Protein AF-T0YJK0-F1 (afdb_monomer_lite)

Structure (mmCIF, N/CA/C/O backbone):
data_AF-T0YJK0-F1
#
_entry.id   AF-T0YJK0-F1
#
loop_
_atom_site.group_PDB
_atom_site.id
_atom_site.type_symbol
_atom_site.label_atom_id
_atom_site.label_alt_id
_atom_site.label_comp_id
_atom_site.label_asym_id
_atom_site.label_entity_id
_atom_site.label_seq_id
_atom_site.pdbx_PDB_ins_code
_atom_site.Cartn_x
_atom_site.Cartn_y
_atom_site.Cartn_z
_atom_site.occupancy
_atom_site.B_iso_or_equiv
_atom_site.auth_seq_id
_atom_site.auth_comp_id
_atom_site.auth_asym_id
_atom_site.auth_atom_id
_atom_site.pdbx_PDB_model_num
ATOM 1 N N . ALA A 1 1 ? -2.195 -20.905 33.434 1.00 42.91 1 ALA A N 1
ATOM 2 C CA . ALA A 1 1 ? -1.459 -20.021 32.507 1.00 42.91 1 ALA A CA 1
ATOM 3 C C . ALA A 1 1 ? -1.999 -20.289 31.108 1.00 42.91 1 ALA A C 1
ATOM 5 O O . ALA A 1 1 ? -1.543 -21.211 30.450 1.00 42.91 1 ALA A O 1
ATOM 6 N N . GLU A 1 2 ? -3.048 -19.574 30.704 1.00 43.50 2 GLU A N 1
ATOM 7 C CA . GLU A 1 2 ? -3.847 -19.888 29.509 1.00 43.50 2 GLU A CA 1
ATOM 8 C C . GLU A 1 2 ? -4.073 -18.603 28.712 1.00 43.50 2 GLU A C 1
ATOM 10 O O . GLU A 1 2 ? -5.030 -17.886 28.969 1.00 43.50 2 GLU A O 1
ATOM 15 N N . ASN A 1 3 ? -3.105 -18.255 27.858 1.00 39.81 3 ASN A N 1
ATOM 16 C CA . ASN A 1 3 ? -3.236 -17.432 26.637 1.00 39.81 3 ASN A CA 1
ATOM 17 C C . ASN A 1 3 ? -1.848 -17.056 26.086 1.00 39.81 3 ASN A C 1
ATOM 19 O O . ASN A 1 3 ? -1.599 -15.903 25.755 1.00 39.81 3 ASN A O 1
ATOM 23 N N . GLY A 1 4 ? -0.921 -18.022 26.033 1.00 46.44 4 GLY A N 1
ATOM 24 C CA . GLY A 1 4 ? 0.228 -18.033 25.110 1.00 46.44 4 GLY A CA 1
ATOM 25 C C . GLY A 1 4 ? 1.099 -16.777 24.954 1.00 46.44 4 GLY A C 1
ATOM 26 O O . GLY A 1 4 ? 1.785 -16.674 23.948 1.00 46.44 4 GLY A O 1
ATOM 27 N N . GLY A 1 5 ? 1.080 -15.817 25.882 1.00 53.69 5 GLY A N 1
ATOM 28 C CA . GLY A 1 5 ? 1.817 -14.563 25.728 1.00 53.69 5 GLY A CA 1
ATOM 29 C C . GLY A 1 5 ? 1.244 -13.588 24.684 1.00 53.69 5 GLY A C 1
ATOM 30 O O . GLY A 1 5 ? 1.938 -12.642 24.326 1.00 53.69 5 GLY A O 1
ATOM 31 N N . GLN A 1 6 ? 0.012 -13.782 24.194 1.00 52.69 6 GLN A N 1
ATOM 32 C CA . GLN A 1 6 ? -0.567 -12.944 23.138 1.00 52.69 6 GLN A CA 1
ATOM 33 C C . GLN A 1 6 ? -1.776 -12.157 23.666 1.00 52.69 6 GLN A C 1
ATOM 35 O O . GLN A 1 6 ? -2.709 -12.759 24.208 1.00 52.69 6 GLN A O 1
ATOM 40 N N . PRO A 1 7 ? -1.786 -10.817 23.547 1.00 57.75 7 PRO A N 1
ATOM 41 C CA . PRO A 1 7 ? -2.837 -10.008 24.139 1.00 57.75 7 PRO A CA 1
ATOM 42 C C . PRO A 1 7 ? -4.179 -10.306 23.472 1.00 57.75 7 PRO A C 1
ATOM 44 O O . PRO A 1 7 ? -4.313 -10.279 22.246 1.00 57.75 7 PRO A O 1
ATOM 47 N N . LEU A 1 8 ? -5.200 -10.564 24.290 1.00 65.06 8 LEU A N 1
ATOM 48 C CA . LEU A 1 8 ? -6.568 -10.702 23.805 1.00 65.06 8 LEU A CA 1
ATOM 49 C C . LEU A 1 8 ? -6.984 -9.398 23.110 1.00 65.06 8 LEU A C 1
ATOM 51 O O . LEU A 1 8 ? -6.876 -8.308 23.671 1.00 65.06 8 LEU A O 1
ATOM 55 N N . GLY A 1 9 ? -7.492 -9.494 21.880 1.00 67.94 9 GLY A N 1
ATOM 56 C CA . GLY A 1 9 ? -8.120 -8.347 21.224 1.00 67.94 9 GLY A CA 1
ATOM 57 C C . GLY A 1 9 ? -9.338 -7.863 22.021 1.00 67.94 9 GLY A C 1
ATOM 58 O O . GLY A 1 9 ? -9.956 -8.645 22.740 1.00 67.94 9 GLY A O 1
ATOM 59 N N . ARG A 1 10 ? -9.736 -6.594 21.861 1.00 73.12 10 ARG A N 1
ATOM 60 C CA . ARG A 1 10 ? -10.858 -5.970 22.605 1.00 73.12 10 ARG A CA 1
ATOM 61 C C . ARG A 1 10 ? -12.112 -6.847 22.711 1.00 73.12 10 ARG A C 1
ATOM 63 O O . ARG A 1 10 ? -12.663 -7.010 23.794 1.00 73.12 10 ARG A O 1
ATOM 70 N N . SER A 1 11 ? -12.549 -7.439 21.598 1.00 71.94 11 SER A N 1
ATOM 71 C CA . SER A 1 11 ? -13.729 -8.315 21.563 1.00 71.94 11 SER A CA 1
ATOM 72 C C . SER A 1 11 ? -13.519 -9.629 22.317 1.00 71.94 11 SER A C 1
ATOM 74 O O . SER A 1 11 ? -14.448 -10.135 22.939 1.00 71.94 11 SER A O 1
ATOM 76 N N . ALA A 1 12 ? -12.303 -10.174 22.278 1.00 72.50 12 ALA A N 1
ATOM 77 C CA . ALA A 1 12 ? -11.945 -11.379 23.013 1.00 72.50 12 ALA A CA 1
ATOM 78 C C . ALA A 1 12 ? -11.815 -11.097 24.518 1.00 72.50 12 ALA A C 1
ATOM 80 O O . ALA A 1 12 ? -12.269 -11.911 25.314 1.00 72.50 12 ALA A O 1
ATOM 81 N N . PHE A 1 13 ? -11.301 -9.924 24.907 1.00 77.06 13 PHE A N 1
ATOM 82 C CA . PHE A 1 13 ? -11.293 -9.468 26.297 1.00 77.06 13 PHE A CA 1
ATOM 83 C C . PHE A 1 13 ? -12.713 -9.315 26.842 1.00 77.06 13 PHE A C 1
ATOM 85 O O . PHE A 1 13 ? -13.025 -9.919 27.858 1.00 77.06 13 PHE A O 1
ATOM 92 N N . LEU A 1 14 ? -13.604 -8.620 26.124 1.00 80.50 14 LEU A N 1
ATOM 93 C CA . LEU A 1 14 ? -15.016 -8.520 26.508 1.00 80.50 14 LEU A CA 1
ATOM 94 C C . LEU A 1 14 ? -15.665 -9.904 26.654 1.00 80.50 14 LEU A C 1
ATOM 96 O O . LEU A 1 14 ? -16.397 -10.144 27.608 1.00 80.50 14 LEU A O 1
ATOM 100 N N . LYS A 1 15 ? -15.400 -10.824 25.720 1.00 75.69 15 LYS A N 1
ATOM 101 C CA . LYS A 1 15 ? -15.955 -12.183 25.769 1.00 75.69 15 LYS A CA 1
ATOM 102 C C . LYS A 1 15 ? -15.408 -12.999 26.946 1.00 75.69 15 LYS A C 1
ATOM 104 O O . LYS A 1 15 ? -16.144 -13.804 27.502 1.00 75.69 15 LYS A O 1
ATOM 109 N N . ALA A 1 16 ? -14.138 -12.810 27.300 1.00 77.25 16 ALA A N 1
ATOM 110 C CA . ALA A 1 16 ? -13.469 -13.559 28.359 1.00 77.25 16 ALA A CA 1
ATOM 111 C C . ALA A 1 16 ? -13.749 -13.000 29.762 1.00 77.25 16 ALA A C 1
ATOM 113 O O . ALA A 1 16 ? -13.869 -13.773 30.706 1.00 77.25 16 ALA A O 1
ATOM 114 N N . THR A 1 17 ? -13.847 -11.676 29.911 1.00 79.44 17 THR A N 1
ATOM 115 C CA . THR A 1 17 ? -13.953 -11.009 31.221 1.00 79.44 17 THR A CA 1
ATOM 116 C C . THR A 1 17 ? -15.327 -10.403 31.485 1.00 79.44 17 THR A C 1
ATOM 118 O O . THR A 1 17 ? -15.645 -10.082 32.626 1.00 79.44 17 THR A O 1
ATOM 121 N N . GLY A 1 18 ? -16.149 -10.210 30.449 1.00 82.12 18 GLY A N 1
ATOM 122 C CA . GLY A 1 18 ? -17.424 -9.496 30.544 1.00 82.12 18 GLY A CA 1
ATOM 123 C C . GLY A 1 18 ? -17.286 -7.982 30.751 1.00 82.12 18 GLY A C 1
ATOM 124 O O . GLY A 1 18 ? -18.300 -7.285 30.769 1.00 82.12 18 GLY A O 1
ATOM 125 N N . ILE A 1 19 ? -16.060 -7.460 30.876 1.00 81.56 19 ILE A N 1
ATOM 126 C CA . ILE A 1 19 ? -15.794 -6.044 31.141 1.00 81.56 19 ILE A CA 1
ATOM 127 C C . ILE A 1 19 ? -15.968 -5.255 29.840 1.00 81.56 19 ILE A C 1
ATOM 129 O O . ILE A 1 19 ? -15.284 -5.506 28.841 1.00 81.56 19 ILE A O 1
ATOM 133 N N . LYS A 1 20 ? -16.884 -4.283 29.841 1.00 82.50 20 LYS A N 1
ATOM 134 C CA . LYS A 1 20 ? -17.176 -3.455 28.667 1.00 82.50 20 LYS A CA 1
ATOM 135 C C . LYS A 1 20 ? -16.161 -2.332 28.533 1.00 82.50 20 LYS A C 1
ATOM 137 O O . LYS A 1 20 ? -15.537 -1.913 29.501 1.00 82.50 20 LYS A O 1
ATOM 142 N N . GLU A 1 21 ? -16.042 -1.793 27.318 1.00 79.12 21 GLU A N 1
ATOM 143 C CA . GLU A 1 21 ? -15.157 -0.651 27.050 1.00 79.12 21 GLU A CA 1
ATOM 144 C C . GLU A 1 21 ? -15.442 0.519 28.002 1.00 79.12 21 GLU A C 1
ATOM 146 O O . GLU A 1 21 ? -14.517 1.115 28.533 1.00 79.12 21 GLU A O 1
ATOM 151 N N . VAL A 1 22 ? -16.714 0.790 28.297 1.00 83.75 22 VAL A N 1
ATOM 152 C CA . VAL A 1 22 ? -17.133 1.863 29.214 1.00 83.75 22 VAL A CA 1
ATOM 153 C C . VAL A 1 22 ? -16.682 1.666 30.664 1.00 83.75 22 VAL A C 1
ATOM 155 O O . VAL A 1 22 ? -16.608 2.641 31.408 1.00 83.75 22 VAL A O 1
ATOM 158 N N . ASP A 1 23 ? -16.387 0.432 31.075 1.00 82.81 23 ASP A N 1
ATOM 159 C CA . ASP A 1 23 ? -16.023 0.126 32.459 1.00 82.81 23 ASP A CA 1
ATOM 160 C C . ASP A 1 23 ? -14.558 0.473 32.746 1.00 82.81 23 ASP A C 1
ATOM 162 O O . ASP A 1 23 ? -14.222 0.827 33.877 1.00 82.81 23 ASP A O 1
ATOM 166 N N . TRP A 1 24 ? -13.696 0.419 31.723 1.00 83.06 24 TRP A N 1
ATOM 167 C CA . TRP A 1 24 ? -12.271 0.722 31.861 1.00 83.06 24 TRP A CA 1
ATOM 168 C C . TRP A 1 24 ? -11.813 1.988 31.137 1.00 83.06 24 TRP A C 1
ATOM 170 O O . TRP A 1 24 ? -10.872 2.644 31.598 1.00 83.06 24 TRP A O 1
ATOM 180 N N . ARG A 1 25 ? -12.462 2.363 30.029 1.00 80.31 25 ARG A N 1
ATOM 181 C CA . ARG A 1 25 ? -12.051 3.498 29.197 1.00 80.31 25 ARG A CA 1
ATOM 182 C C . ARG A 1 25 ? -12.258 4.814 29.940 1.00 80.31 25 ARG A C 1
ATOM 184 O O . ARG A 1 25 ? -13.373 5.157 30.316 1.00 80.31 25 ARG A O 1
ATOM 191 N N . GLY A 1 26 ? -11.173 5.560 30.137 1.00 77.94 26 GLY A N 1
ATOM 192 C CA . GLY A 1 26 ? -11.167 6.826 30.877 1.00 77.94 26 GLY A CA 1
ATOM 193 C C . GLY A 1 26 ? -11.184 6.682 32.404 1.00 77.94 26 GLY A C 1
ATOM 194 O O . GLY A 1 26 ? -11.158 7.698 33.092 1.00 77.94 26 GLY A O 1
ATOM 195 N N . ARG A 1 27 ? -11.206 5.450 32.936 1.00 82.50 27 ARG A N 1
ATOM 196 C CA . ARG A 1 27 ? -11.033 5.164 34.372 1.00 82.50 27 ARG A CA 1
ATOM 197 C C . ARG A 1 27 ? -9.671 4.555 34.670 1.00 82.50 27 ARG A C 1
ATOM 199 O O . ARG A 1 27 ? -8.972 5.048 35.545 1.00 82.50 27 ARG A O 1
ATOM 206 N N . TYR A 1 28 ? -9.315 3.510 33.927 1.00 80.31 28 TYR A N 1
ATOM 207 C CA . TYR A 1 28 ? -8.03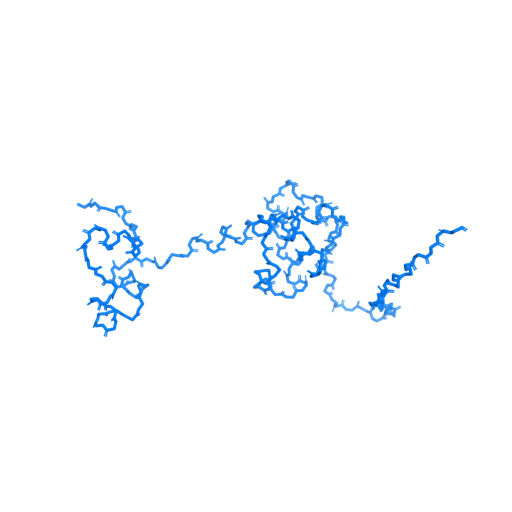5 2.814 34.060 1.00 80.31 28 TYR A CA 1
ATOM 208 C C . TYR A 1 28 ? -7.134 3.095 32.852 1.00 80.31 28 TYR A C 1
ATOM 210 O O . TYR A 1 28 ? -5.983 3.468 33.029 1.00 80.31 28 TYR A O 1
ATOM 218 N N . TRP A 1 29 ? -7.678 3.030 31.629 1.00 84.06 29 TRP A N 1
ATOM 219 C CA . TRP A 1 29 ? -6.907 3.235 30.394 1.00 84.06 29 TRP A CA 1
ATOM 220 C C . TRP A 1 29 ? -7.600 4.194 29.430 1.00 84.06 29 TRP A C 1
ATOM 222 O O . TRP A 1 29 ? -8.824 4.164 29.285 1.00 84.06 29 TRP A O 1
ATOM 232 N N . ALA A 1 30 ? -6.836 5.032 28.726 1.00 81.06 30 ALA A N 1
ATOM 233 C CA . ALA A 1 30 ? -7.387 5.920 27.701 1.00 81.06 30 ALA A CA 1
ATOM 234 C C . ALA A 1 30 ? -7.647 5.166 26.387 1.00 81.06 30 ALA A C 1
ATOM 236 O O . ALA A 1 30 ? -8.644 5.417 25.698 1.00 81.06 30 ALA A O 1
ATOM 237 N N . ARG A 1 31 ? -6.759 4.226 26.044 1.00 80.00 31 ARG A N 1
ATOM 238 C CA . ARG A 1 31 ? -6.834 3.369 24.858 1.00 80.00 31 ARG A CA 1
ATOM 239 C C . ARG A 1 31 ? -6.541 1.921 25.236 1.00 80.00 31 ARG A C 1
ATOM 241 O O . ARG A 1 31 ? -5.805 1.640 26.169 1.00 80.00 31 ARG A O 1
ATOM 248 N N . TRP A 1 32 ? -7.070 0.986 24.450 1.00 77.44 32 TRP A N 1
ATOM 249 C CA . TRP A 1 32 ? -6.816 -0.444 24.662 1.00 77.44 32 TRP A CA 1
ATOM 250 C C . TRP A 1 32 ? -5.330 -0.812 24.573 1.00 77.44 32 TRP A C 1
ATOM 252 O O . TRP A 1 32 ? -4.874 -1.674 25.310 1.00 77.44 32 TRP A O 1
ATOM 262 N N . ASN A 1 33 ? -4.561 -0.132 23.715 1.00 71.88 33 ASN A N 1
ATOM 263 C CA . ASN A 1 33 ? -3.114 -0.344 23.649 1.00 71.88 33 ASN A CA 1
ATOM 264 C C . ASN A 1 33 ? -2.409 -0.005 24.967 1.00 71.88 33 ASN A C 1
ATOM 266 O O . ASN A 1 33 ? -1.390 -0.624 25.246 1.00 71.88 33 ASN A O 1
ATOM 270 N N . ASP A 1 34 ? -2.947 0.910 25.778 1.00 76.06 34 ASP A N 1
ATOM 271 C CA . ASP A 1 34 ? -2.375 1.230 27.089 1.00 76.06 34 ASP A CA 1
ATOM 272 C C . ASP A 1 34 ? -2.587 0.048 28.043 1.00 76.06 34 ASP A C 1
ATOM 274 O O . ASP A 1 34 ? -1.644 -0.387 28.688 1.00 76.06 34 ASP A O 1
ATOM 278 N N . ALA A 1 35 ? -3.784 -0.552 28.031 1.00 75.81 35 ALA A N 1
ATOM 279 C CA . ALA A 1 35 ? -4.093 -1.765 28.793 1.00 75.81 35 ALA A CA 1
ATOM 280 C C . ALA A 1 35 ? -3.203 -2.951 28.386 1.00 75.81 35 ALA A C 1
ATOM 282 O O . ALA A 1 35 ? -2.739 -3.716 29.226 1.00 75.81 35 ALA A O 1
ATOM 283 N N . VAL A 1 36 ? -2.951 -3.096 27.082 1.00 74.38 36 VAL A N 1
ATOM 284 C CA . VAL A 1 36 ? -2.076 -4.133 26.515 1.00 74.38 36 VAL A CA 1
ATOM 285 C C . VAL A 1 36 ? -0.614 -3.892 26.907 1.00 74.38 36 VAL A C 1
ATOM 287 O O . VAL A 1 36 ? 0.055 -4.826 27.342 1.00 74.38 36 VAL A O 1
ATOM 290 N N . SER A 1 37 ? -0.150 -2.643 26.822 1.00 70.25 37 SER A N 1
ATOM 291 C CA . SER A 1 37 ? 1.218 -2.246 27.178 1.00 70.25 37 SER A CA 1
ATOM 292 C C . SER A 1 37 ? 1.479 -2.390 28.679 1.00 70.25 37 SER A C 1
ATOM 294 O O . SER A 1 37 ? 2.522 -2.903 29.074 1.00 70.25 37 SER A O 1
ATOM 296 N N . GLU A 1 38 ? 0.524 -1.992 29.525 1.00 73.19 38 GLU A N 1
ATOM 297 C CA . GLU A 1 38 ? 0.608 -2.127 30.985 1.00 73.19 38 GLU A CA 1
ATOM 298 C C . GLU A 1 38 ? 0.552 -3.593 31.431 1.00 73.19 38 GLU A C 1
ATOM 300 O O . GLU A 1 38 ? 1.241 -3.985 32.369 1.00 73.19 38 GLU A O 1
ATOM 305 N N . ALA A 1 39 ? -0.179 -4.441 30.702 1.00 71.75 39 ALA A N 1
ATOM 306 C CA . ALA A 1 39 ? -0.152 -5.890 30.889 1.00 71.75 39 ALA A CA 1
ATOM 307 C C . ALA A 1 39 ? 1.153 -6.556 30.391 1.00 71.75 39 ALA A C 1
ATOM 309 O O . ALA A 1 39 ? 1.267 -7.781 30.431 1.00 71.75 39 ALA A O 1
ATOM 310 N N . GLY A 1 40 ? 2.139 -5.770 29.938 1.00 63.84 40 GLY A N 1
ATOM 311 C CA . GLY A 1 40 ? 3.456 -6.244 29.510 1.00 63.84 40 GLY A CA 1
ATOM 312 C C . GLY A 1 40 ? 3.483 -6.832 28.099 1.00 63.84 40 GLY A C 1
ATOM 313 O O . GLY A 1 40 ? 4.461 -7.480 27.729 1.00 63.84 40 GLY A O 1
ATOM 314 N N . PHE A 1 41 ? 2.430 -6.626 27.306 1.00 63.88 41 PHE A N 1
ATOM 315 C CA . PHE A 1 41 ? 2.371 -7.086 25.923 1.00 63.88 41 PHE A CA 1
ATOM 316 C C . PHE A 1 41 ? 2.787 -5.970 24.966 1.00 63.88 41 PHE A C 1
ATOM 318 O O . PHE A 1 41 ? 2.337 -4.829 25.078 1.00 63.88 41 PHE A O 1
ATOM 325 N N . ALA A 1 42 ? 3.620 -6.308 23.981 1.00 56.56 42 ALA A N 1
ATOM 326 C CA . ALA A 1 42 ? 3.978 -5.373 22.925 1.00 56.56 42 ALA A CA 1
ATOM 327 C C . ALA A 1 42 ? 2.727 -4.995 22.100 1.00 56.56 42 ALA A C 1
ATOM 329 O O . ALA A 1 42 ? 1.916 -5.873 21.773 1.00 56.56 42 ALA A O 1
ATOM 330 N N . PRO A 1 43 ? 2.542 -3.708 21.751 1.00 56.34 43 PRO A N 1
ATOM 331 C CA . PRO A 1 43 ? 1.482 -3.295 20.842 1.00 56.34 43 PRO A CA 1
ATOM 332 C C . PRO A 1 43 ? 1.629 -4.035 19.504 1.00 56.34 43 PRO A C 1
ATOM 334 O O . PRO A 1 43 ? 2.730 -4.350 19.067 1.00 56.34 43 PRO A O 1
ATOM 337 N N . ASN A 1 44 ? 0.504 -4.360 18.868 1.00 56.16 44 ASN A N 1
ATOM 338 C CA . ASN A 1 44 ? 0.457 -5.244 17.702 1.00 56.16 44 ASN A CA 1
ATOM 339 C C . ASN A 1 44 ? 1.125 -4.609 16.458 1.00 56.16 44 ASN A C 1
ATOM 341 O O . ASN A 1 44 ? 0.445 -4.008 15.628 1.00 56.16 44 ASN A O 1
ATOM 345 N N . GLU A 1 45 ? 2.449 -4.733 16.330 1.00 52.81 45 GLU A N 1
ATOM 346 C CA . GLU A 1 45 ? 3.247 -4.219 15.201 1.00 52.81 45 GLU A CA 1
ATOM 347 C C . GLU A 1 45 ? 3.196 -5.128 13.959 1.00 52.81 45 GLU A C 1
ATOM 349 O O . GLU A 1 45 ? 3.513 -4.701 12.850 1.00 52.81 45 GLU A O 1
ATOM 354 N N . LEU A 1 46 ? 2.725 -6.368 14.111 1.00 50.00 46 LEU A N 1
ATOM 355 C CA . LEU A 1 46 ? 2.850 -7.407 13.085 1.00 50.00 46 LEU A CA 1
ATOM 356 C C . LEU A 1 46 ? 1.966 -7.185 11.846 1.00 50.00 46 LEU A C 1
ATOM 358 O O . LEU A 1 46 ? 2.285 -7.674 10.767 1.00 50.00 46 LEU A O 1
ATOM 362 N N . ASN A 1 47 ? 0.883 -6.413 11.947 1.00 53.25 47 ASN A N 1
ATOM 363 C CA . ASN A 1 47 ? -0.048 -6.271 10.822 1.00 53.25 47 ASN A CA 1
ATOM 364 C C . ASN A 1 47 ? 0.407 -5.251 9.770 1.00 53.25 47 ASN A C 1
ATOM 366 O O . ASN A 1 47 ? 0.052 -5.388 8.603 1.00 53.25 47 ASN A O 1
ATOM 370 N N . ALA A 1 48 ? 1.195 -4.240 10.145 1.00 58.22 48 ALA A N 1
ATOM 371 C CA . ALA A 1 48 ? 1.525 -3.143 9.234 1.00 58.22 48 ALA A CA 1
ATOM 372 C C . ALA A 1 48 ? 2.498 -3.563 8.117 1.00 58.22 48 ALA A C 1
ATOM 374 O O . ALA A 1 48 ? 2.368 -3.097 6.980 1.00 58.22 48 ALA A O 1
ATOM 375 N N . ALA A 1 49 ? 3.447 -4.453 8.427 1.00 56.84 49 ALA A N 1
ATOM 376 C CA . ALA A 1 49 ? 4.403 -4.988 7.457 1.00 56.84 49 ALA A CA 1
ATOM 377 C C . ALA A 1 49 ? 3.704 -5.905 6.443 1.00 56.84 49 ALA A C 1
ATOM 379 O O . ALA A 1 49 ? 3.735 -5.628 5.247 1.00 56.84 49 ALA A O 1
ATOM 380 N N . HIS A 1 50 ? 2.949 -6.900 6.924 1.00 58.34 50 HIS A N 1
ATOM 381 C CA . HIS A 1 50 ? 2.179 -7.802 6.061 1.00 58.34 50 HIS A CA 1
ATOM 382 C C . HIS A 1 50 ? 1.144 -7.066 5.202 1.00 58.34 50 HIS A C 1
ATOM 384 O O . HIS A 1 50 ? 0.936 -7.410 4.038 1.00 58.34 50 HIS A O 1
ATOM 390 N N . GLU A 1 51 ? 0.514 -6.020 5.742 1.00 76.38 51 GLU A N 1
ATOM 391 C CA . GLU A 1 51 ? -0.374 -5.170 4.957 1.00 76.38 51 GLU A CA 1
ATOM 392 C C . GLU A 1 51 ? 0.402 -4.414 3.869 1.00 76.38 51 GLU A C 1
ATOM 394 O O . GLU A 1 51 ? -0.088 -4.271 2.756 1.00 76.38 51 GLU A O 1
ATOM 399 N N . SER A 1 52 ? 1.622 -3.950 4.149 1.00 82.31 52 SER A N 1
ATOM 400 C CA . SER A 1 52 ? 2.438 -3.220 3.173 1.00 82.31 52 SER A CA 1
ATOM 401 C C . SER A 1 52 ? 2.893 -4.097 2.009 1.00 82.31 52 SER A C 1
ATOM 403 O O . SER A 1 52 ? 2.726 -3.686 0.861 1.00 82.31 52 SER A O 1
ATOM 405 N N . ASP A 1 53 ? 3.352 -5.314 2.287 1.00 85.31 53 ASP A N 1
ATOM 406 C CA . ASP A 1 53 ? 3.739 -6.291 1.262 1.00 85.31 53 ASP A CA 1
ATOM 407 C C . ASP A 1 53 ? 2.544 -6.683 0.393 1.00 85.31 53 ASP A C 1
ATOM 409 O O . ASP A 1 53 ? 2.629 -6.724 -0.836 1.00 85.31 53 ASP A O 1
ATOM 413 N N . HIS A 1 54 ? 1.378 -6.882 1.016 1.00 88.38 54 HIS A N 1
ATOM 414 C CA . HIS A 1 54 ? 0.148 -7.150 0.283 1.00 88.38 54 HIS A CA 1
ATOM 415 C C . HIS A 1 54 ? -0.214 -5.996 -0.662 1.00 88.38 54 HIS A C 1
ATOM 417 O O . HIS A 1 54 ? -0.518 -6.226 -1.834 1.00 88.38 54 HIS A O 1
ATOM 423 N N . LEU A 1 55 ? -0.138 -4.745 -0.200 1.00 90.75 55 LEU A N 1
ATOM 424 C CA . LEU A 1 55 ? -0.400 -3.588 -1.056 1.00 90.75 55 LEU A CA 1
ATOM 425 C C . LEU A 1 55 ? 0.598 -3.489 -2.215 1.00 90.75 55 LEU A C 1
ATOM 427 O O . LEU A 1 55 ? 0.180 -3.201 -3.340 1.00 90.75 55 LEU A O 1
ATOM 43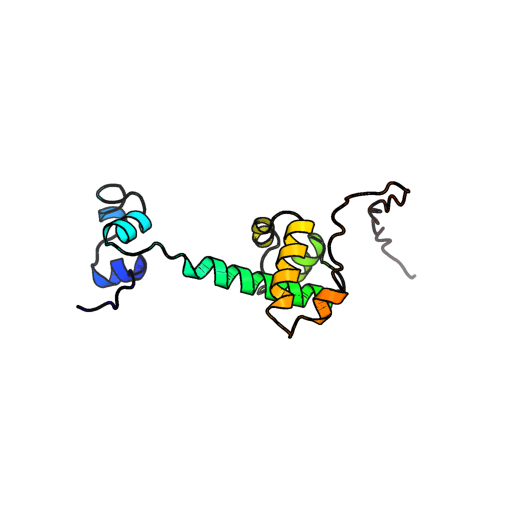1 N N . LEU A 1 56 ? 1.888 -3.727 -1.955 1.00 91.25 56 LEU A N 1
ATOM 432 C CA . LEU A 1 56 ? 2.941 -3.706 -2.973 1.00 91.25 56 LEU A CA 1
ATOM 433 C C . LEU A 1 56 ? 2.751 -4.821 -4.005 1.00 91.25 56 LEU A C 1
ATOM 435 O O . LEU A 1 56 ? 2.908 -4.551 -5.192 1.00 91.25 56 LEU A O 1
ATOM 439 N N . SER A 1 57 ? 2.305 -6.011 -3.593 1.00 91.56 57 SER A N 1
ATOM 440 C CA . SER A 1 57 ? 1.959 -7.097 -4.521 1.00 91.56 57 SER A CA 1
ATOM 441 C C . SER A 1 57 ? 0.829 -6.702 -5.478 1.00 91.56 57 SER A C 1
ATOM 443 O O . SER A 1 57 ? 0.972 -6.827 -6.690 1.00 91.56 57 SER A O 1
ATOM 445 N N . LYS A 1 58 ? -0.252 -6.097 -4.964 1.00 91.88 58 LYS A N 1
ATOM 446 C CA . LYS A 1 58 ? -1.363 -5.605 -5.795 1.00 91.88 58 LYS A CA 1
ATOM 447 C C . LYS A 1 58 ? -0.937 -4.479 -6.729 1.00 91.88 58 LYS A C 1
ATOM 449 O O . LYS A 1 58 ? -1.441 -4.377 -7.846 1.00 91.88 58 LYS A O 1
ATOM 454 N N . LEU A 1 59 ? -0.012 -3.632 -6.283 1.00 90.69 59 LEU A N 1
ATOM 455 C CA . LEU A 1 59 ? 0.561 -2.591 -7.127 1.00 90.69 59 LEU A CA 1
ATOM 456 C C . LEU A 1 59 ? 1.434 -3.191 -8.237 1.00 90.69 59 LEU A C 1
ATOM 458 O O . LEU A 1 59 ? 1.345 -2.730 -9.370 1.00 90.69 59 LEU A O 1
ATOM 462 N N . ALA A 1 60 ? 2.231 -4.217 -7.931 1.00 91.12 60 ALA A N 1
ATOM 463 C CA . ALA A 1 60 ? 3.045 -4.940 -8.902 1.00 91.12 60 ALA A CA 1
ATOM 464 C C . ALA A 1 60 ? 2.175 -5.596 -9.984 1.00 91.12 60 ALA A C 1
ATOM 466 O O . ALA A 1 60 ? 2.439 -5.391 -11.166 1.00 91.12 60 ALA A O 1
ATOM 467 N N . ASP A 1 61 ? 1.094 -6.279 -9.594 1.00 90.56 61 ASP A N 1
ATOM 468 C CA . ASP A 1 61 ? 0.120 -6.860 -10.530 1.00 90.56 61 ASP A CA 1
ATOM 469 C C . ASP A 1 61 ? -0.431 -5.797 -11.494 1.00 90.56 61 ASP A C 1
ATOM 471 O O . ASP A 1 61 ? -0.446 -5.986 -12.708 1.00 90.56 61 ASP A O 1
ATOM 475 N N . LEU A 1 62 ? -0.819 -4.630 -10.967 1.00 90.06 62 LEU A N 1
ATOM 476 C CA . LEU A 1 62 ? -1.331 -3.534 -11.789 1.00 90.06 62 LEU A CA 1
ATOM 477 C C . LEU A 1 62 ? -0.270 -2.970 -12.749 1.00 90.06 62 LEU A C 1
ATOM 479 O O . LEU A 1 62 ? -0.600 -2.563 -13.861 1.00 90.06 62 LEU A O 1
ATOM 483 N N . VAL A 1 63 ? 0.999 -2.938 -12.339 1.00 89.81 63 VAL A N 1
ATOM 484 C CA . VAL A 1 63 ? 2.103 -2.525 -13.218 1.00 89.81 63 VAL A CA 1
ATOM 485 C C . VAL A 1 63 ? 2.306 -3.525 -14.352 1.00 89.81 63 VAL A C 1
ATOM 487 O O . VAL A 1 63 ? 2.549 -3.101 -15.479 1.00 89.81 63 VAL A O 1
ATOM 490 N N . ILE A 1 64 ? 2.187 -4.826 -14.077 1.00 88.56 64 ILE A N 1
ATOM 491 C CA . ILE A 1 64 ? 2.267 -5.875 -15.103 1.00 88.56 64 ILE A CA 1
ATOM 492 C C . ILE A 1 64 ? 1.111 -5.724 -16.093 1.00 88.56 64 ILE A C 1
ATOM 494 O O . ILE A 1 64 ? 1.356 -5.700 -17.298 1.00 88.56 64 ILE A O 1
ATOM 498 N N . ASP A 1 65 ? -0.115 -5.546 -15.592 1.00 87.25 65 ASP A N 1
ATOM 499 C CA . ASP A 1 65 ? -1.316 -5.355 -16.414 1.00 87.25 65 ASP A CA 1
ATOM 500 C C . ASP A 1 65 ? -1.185 -4.151 -17.367 1.00 87.25 65 ASP A C 1
ATOM 502 O O . ASP A 1 65 ? -1.648 -4.198 -18.506 1.00 87.25 65 ASP A O 1
ATOM 506 N N . LEU A 1 66 ? -0.570 -3.056 -16.902 1.00 87.19 66 LEU A N 1
ATOM 507 C CA . LEU A 1 66 ? -0.452 -1.806 -17.661 1.00 87.19 66 LEU A CA 1
ATOM 508 C C . LEU A 1 66 ? 0.858 -1.672 -18.451 1.00 87.19 66 LEU A C 1
ATOM 510 O O . LEU A 1 66 ? 0.968 -0.780 -19.292 1.00 87.19 66 LEU A O 1
ATOM 514 N N . GLY A 1 67 ? 1.875 -2.480 -18.149 1.00 86.00 67 GLY A N 1
ATOM 515 C CA . GLY A 1 67 ? 3.226 -2.330 -18.699 1.00 86.00 67 GLY A CA 1
ATOM 516 C C . GLY A 1 67 ? 3.953 -1.046 -18.266 1.00 86.00 67 GLY A C 1
ATOM 517 O O . GLY A 1 67 ? 4.962 -0.680 -18.864 1.00 86.00 67 GLY A O 1
ATOM 518 N N . ARG A 1 68 ? 3.443 -0.318 -17.264 1.00 84.69 68 ARG A N 1
ATOM 519 C CA . ARG A 1 68 ? 4.010 0.947 -16.762 1.00 84.69 68 ARG A CA 1
ATOM 520 C C . ARG A 1 68 ? 3.567 1.228 -15.329 1.00 84.69 68 ARG A C 1
ATOM 522 O O . ARG A 1 68 ? 2.599 0.647 -14.845 1.00 84.69 68 ARG A O 1
ATOM 529 N N . PHE A 1 69 ? 4.227 2.177 -14.663 1.00 86.44 69 PHE A N 1
ATOM 530 C CA . PHE A 1 69 ? 3.784 2.631 -13.343 1.00 86.44 69 PHE A CA 1
ATOM 531 C C . PHE A 1 69 ? 2.412 3.337 -13.422 1.00 86.44 69 PHE A C 1
ATOM 533 O O . PHE A 1 69 ? 2.295 4.311 -14.176 1.00 86.44 69 PHE A O 1
ATOM 540 N N . PRO A 1 70 ? 1.394 2.907 -12.648 1.00 87.62 70 PRO A N 1
ATOM 541 C CA . PRO A 1 70 ? 0.040 3.436 -12.750 1.00 87.62 70 PRO A CA 1
ATOM 542 C C . PRO A 1 70 ? -0.073 4.882 -12.261 1.00 87.62 70 PRO A C 1
ATOM 544 O O . PRO A 1 70 ? 0.579 5.319 -11.309 1.00 87.62 70 PRO A O 1
ATOM 547 N N . THR A 1 71 ? -0.982 5.619 -12.884 1.00 88.00 71 THR A N 1
ATOM 548 C CA . THR A 1 71 ? -1.472 6.917 -12.419 1.00 88.00 71 THR A CA 1
ATOM 549 C C . THR A 1 71 ? -2.506 6.754 -11.302 1.00 88.00 71 THR A C 1
ATOM 551 O O . THR A 1 71 ? -3.091 5.686 -11.100 1.00 88.00 71 THR A O 1
ATOM 554 N N . ALA A 1 72 ? -2.784 7.841 -10.573 1.00 85.88 72 ALA A N 1
ATOM 555 C CA . ALA A 1 72 ? -3.831 7.848 -9.550 1.00 85.88 72 ALA A CA 1
ATOM 556 C C . ALA A 1 72 ? -5.206 7.463 -10.120 1.00 85.88 72 ALA A C 1
ATOM 558 O O . ALA A 1 72 ? -5.937 6.688 -9.502 1.00 85.88 72 ALA A O 1
ATOM 559 N N . SER A 1 73 ? -5.525 7.948 -11.321 1.00 86.50 73 SER A N 1
ATOM 560 C CA . SER A 1 73 ? -6.774 7.647 -12.021 1.00 86.50 73 SER A CA 1
ATOM 561 C C . SER A 1 73 ? -6.887 6.172 -12.408 1.00 86.50 73 SER A C 1
ATOM 563 O O . SER A 1 73 ? -7.957 5.590 -12.255 1.00 86.50 73 SER A O 1
ATOM 565 N N . GLU A 1 74 ? -5.795 5.535 -12.837 1.00 88.69 74 GLU A N 1
ATOM 566 C CA . GLU A 1 74 ? -5.779 4.101 -13.167 1.00 88.69 74 GLU A CA 1
ATOM 567 C C . GLU A 1 74 ? -5.959 3.222 -11.924 1.00 88.69 74 GLU A C 1
ATOM 569 O O . GLU A 1 74 ? -6.722 2.261 -11.966 1.00 88.69 74 GLU A O 1
ATOM 574 N N . MET A 1 75 ? -5.351 3.582 -10.787 1.00 88.81 75 MET A N 1
ATOM 575 C CA . MET A 1 75 ? -5.597 2.886 -9.515 1.00 88.81 75 MET A CA 1
ATOM 576 C C . MET A 1 75 ? -7.066 2.998 -9.078 1.00 88.81 75 MET A C 1
ATOM 578 O O . MET A 1 75 ? -7.661 2.026 -8.609 1.00 88.81 75 MET A O 1
ATOM 582 N N . GLN A 1 76 ? -7.682 4.170 -9.263 1.00 87.25 76 GLN A N 1
ATOM 583 C CA . GLN A 1 76 ? -9.111 4.369 -9.000 1.00 87.25 76 GLN A CA 1
ATOM 584 C C . GLN A 1 76 ? -9.988 3.559 -9.964 1.00 87.25 76 GLN A C 1
ATOM 586 O O . GLN A 1 76 ? -10.989 2.977 -9.544 1.00 87.25 76 GLN A O 1
ATOM 591 N N . LEU A 1 77 ? -9.613 3.487 -11.243 1.00 88.06 77 LEU A N 1
ATOM 592 C CA . LEU A 1 77 ? -10.313 2.679 -12.238 1.00 88.06 77 LEU A CA 1
ATOM 593 C C . LEU A 1 77 ? -10.227 1.185 -11.898 1.00 88.06 77 LEU A C 1
ATOM 595 O O . LEU A 1 77 ? -11.255 0.509 -11.889 1.00 88.06 77 LEU A O 1
ATOM 599 N N . LYS A 1 78 ? -9.040 0.691 -11.516 1.00 88.50 78 LYS A N 1
ATOM 600 C CA . LYS A 1 78 ? -8.842 -0.691 -11.059 1.00 88.50 78 LYS A CA 1
ATOM 601 C C . LYS A 1 78 ? -9.696 -0.996 -9.829 1.00 88.50 78 LYS A C 1
ATOM 603 O O . LYS A 1 78 ? -10.375 -2.010 -9.829 1.00 88.50 78 LYS A O 1
ATOM 608 N N . ARG A 1 79 ? -9.766 -0.095 -8.839 1.00 89.50 79 ARG A N 1
ATOM 609 C CA . ARG A 1 79 ? -10.653 -0.237 -7.663 1.00 89.50 79 ARG A CA 1
ATOM 610 C C . ARG A 1 79 ? -12.135 -0.351 -8.029 1.00 89.50 79 ARG A C 1
ATOM 612 O O . ARG A 1 79 ? -12.886 -1.038 -7.344 1.00 89.50 79 ARG A O 1
ATOM 619 N N . ARG A 1 80 ? -12.582 0.375 -9.057 1.00 87.50 80 ARG A N 1
ATOM 620 C CA . ARG A 1 80 ? -13.978 0.317 -9.522 1.00 87.50 80 ARG A CA 1
ATOM 621 C C . ARG A 1 80 ? -14.282 -0.994 -10.239 1.00 87.50 80 ARG A C 1
ATOM 623 O O . ARG A 1 80 ? -15.384 -1.506 -10.086 1.00 87.50 80 ARG A O 1
ATOM 630 N N . ALA A 1 81 ? -13.322 -1.510 -11.002 1.00 88.19 81 ALA A N 1
ATOM 631 C CA . ALA A 1 81 ? -13.439 -2.801 -11.674 1.00 88.19 81 ALA A CA 1
ATOM 632 C C . ALA A 1 81 ? -13.311 -3.981 -10.695 1.00 88.19 81 ALA A C 1
ATOM 634 O O . ALA A 1 81 ? -13.998 -4.986 -10.843 1.00 88.19 81 ALA A O 1
ATOM 635 N N . ASP A 1 82 ? -12.456 -3.843 -9.682 1.00 87.50 82 ASP A N 1
ATOM 636 C CA . ASP A 1 82 ? -12.137 -4.870 -8.701 1.00 87.50 82 ASP A CA 1
ATOM 637 C C . ASP A 1 82 ? -12.244 -4.309 -7.275 1.00 87.50 82 ASP A C 1
ATOM 639 O O . ASP A 1 82 ? -11.367 -3.602 -6.768 1.00 87.50 82 ASP A O 1
ATOM 643 N N . ALA A 1 83 ? -13.329 -4.683 -6.595 1.00 83.19 83 ALA A N 1
ATOM 644 C CA . ALA A 1 83 ? -13.590 -4.308 -5.210 1.00 83.19 83 ALA A CA 1
ATOM 645 C C . ALA A 1 83 ? -12.652 -4.989 -4.194 1.00 83.19 83 ALA A C 1
ATOM 647 O O . ALA A 1 83 ? -12.759 -4.710 -2.996 1.00 83.19 83 ALA A O 1
ATOM 648 N N . THR A 1 84 ? -11.725 -5.845 -4.628 1.00 84.62 84 THR A N 1
ATOM 649 C CA . THR A 1 84 ? -10.629 -6.360 -3.796 1.00 84.62 84 THR A CA 1
ATOM 650 C C . THR A 1 84 ? -9.374 -5.491 -3.890 1.00 84.62 84 THR A C 1
ATOM 652 O O . THR A 1 84 ? -8.571 -5.479 -2.958 1.00 84.62 84 THR A O 1
ATOM 655 N N . PHE A 1 85 ? -9.226 -4.695 -4.956 1.00 87.00 85 PHE A N 1
ATOM 656 C CA . PHE A 1 85 ? -8.070 -3.819 -5.126 1.00 87.00 85 PHE A CA 1
ATOM 657 C C . PHE A 1 85 ? -8.103 -2.671 -4.100 1.00 87.00 85 PHE A C 1
ATOM 659 O O . PHE A 1 85 ? -9.145 -2.035 -3.953 1.00 87.00 85 PHE A O 1
ATOM 666 N N . PRO A 1 86 ? -7.020 -2.359 -3.374 1.00 87.06 86 PRO A N 1
ATOM 667 C CA . PRO A 1 86 ? -7.017 -1.299 -2.363 1.00 87.06 86 PRO A CA 1
ATOM 668 C C . PRO A 1 86 ? -7.275 0.101 -2.942 1.00 87.06 86 PRO A C 1
ATOM 670 O O . PRO A 1 86 ? -6.968 0.399 -4.093 1.00 87.06 86 PRO A O 1
ATOM 673 N N . SER A 1 87 ? -7.830 1.009 -2.135 1.00 85.06 87 SER A N 1
ATOM 674 C CA . SER A 1 87 ? -8.017 2.405 -2.560 1.00 85.06 87 SER A CA 1
ATOM 675 C C . SER A 1 87 ? -6.671 3.105 -2.762 1.00 85.06 87 SER A C 1
ATOM 677 O O . SER A 1 87 ? -5.757 2.930 -1.957 1.00 85.06 87 SER A O 1
ATOM 679 N N . GLN A 1 88 ? -6.578 3.984 -3.767 1.00 86.50 88 GLN A N 1
ATOM 680 C CA . GLN A 1 88 ? -5.389 4.811 -4.010 1.00 86.50 88 GLN A CA 1
ATOM 681 C C . GLN A 1 88 ? -4.941 5.587 -2.755 1.00 86.50 88 GLN A C 1
ATOM 683 O O . GLN A 1 88 ? -3.742 5.720 -2.536 1.00 86.50 88 GLN A O 1
ATOM 688 N N . LYS A 1 89 ? -5.873 5.998 -1.880 1.00 85.25 89 LYS A N 1
ATOM 689 C CA . LYS A 1 89 ? -5.548 6.682 -0.613 1.00 85.25 89 LYS A CA 1
ATOM 690 C C . LYS A 1 89 ? -4.678 5.846 0.326 1.00 85.25 89 LYS A C 1
ATOM 692 O O . LYS A 1 89 ? -3.884 6.395 1.078 1.00 85.25 89 LYS A O 1
ATOM 697 N N . VAL A 1 90 ? -4.817 4.519 0.296 1.00 86.81 90 VAL A N 1
ATOM 698 C CA . VAL A 1 90 ? -3.999 3.628 1.132 1.00 86.81 90 VAL A CA 1
ATOM 699 C C . VAL A 1 90 ? -2.543 3.668 0.668 1.00 86.81 90 VAL A C 1
ATOM 701 O O . VAL A 1 90 ? -1.634 3.635 1.492 1.00 86.81 90 VAL A O 1
ATOM 704 N N . TYR A 1 91 ? -2.312 3.835 -0.636 1.00 87.19 91 TYR A N 1
ATOM 705 C CA . TYR A 1 91 ? -0.970 3.937 -1.198 1.00 87.19 91 TYR A CA 1
ATOM 706 C C . TYR A 1 91 ? -0.271 5.260 -0.875 1.00 87.19 91 TYR A C 1
ATOM 708 O O . TYR A 1 91 ? 0.950 5.330 -0.975 1.00 87.19 91 TYR A O 1
ATOM 716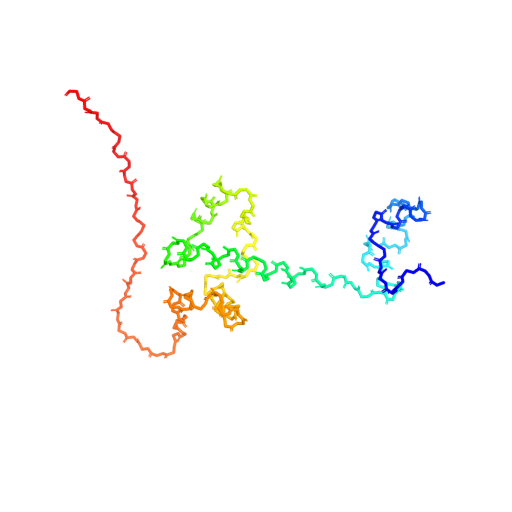 N N . ASP A 1 92 ? -0.987 6.303 -0.453 1.00 85.94 92 ASP A N 1
ATOM 717 C CA . ASP A 1 92 ? -0.379 7.601 -0.128 1.00 85.94 92 ASP A CA 1
ATOM 718 C C . ASP A 1 92 ? 0.513 7.550 1.116 1.00 85.94 92 ASP A C 1
ATOM 720 O O . ASP A 1 92 ? 1.452 8.335 1.234 1.00 85.94 92 ASP A O 1
ATOM 724 N N . ARG A 1 93 ? 0.331 6.543 1.982 1.00 85.44 93 ARG A N 1
ATOM 725 C CA . ARG A 1 93 ? 1.262 6.257 3.088 1.00 85.44 93 ARG A CA 1
ATOM 726 C C . ARG A 1 93 ? 2.665 5.870 2.610 1.00 85.44 93 ARG A C 1
ATOM 728 O O . ARG A 1 93 ? 3.631 6.011 3.351 1.00 85.44 93 ARG A O 1
ATOM 735 N N . PHE A 1 94 ? 2.782 5.388 1.371 1.00 85.38 94 PHE A N 1
ATOM 736 C CA . PHE A 1 94 ? 4.060 5.088 0.730 1.00 85.38 94 PHE A CA 1
ATOM 737 C C . PHE A 1 94 ? 4.699 6.321 0.080 1.00 85.38 94 PHE A C 1
ATOM 739 O O . PHE A 1 94 ? 5.700 6.180 -0.618 1.00 85.38 94 PHE A O 1
ATOM 746 N N . GLY A 1 95 ? 4.161 7.517 0.321 1.00 86.56 95 GLY A N 1
ATOM 747 C CA . GLY A 1 95 ? 4.737 8.778 -0.121 1.00 86.56 95 GLY A CA 1
ATOM 748 C C . GLY A 1 95 ? 4.425 9.127 -1.573 1.00 86.56 95 GLY A C 1
ATOM 749 O O . GLY A 1 95 ? 3.395 8.745 -2.144 1.00 86.56 95 GLY A O 1
ATOM 750 N N . ASP A 1 96 ? 5.324 9.912 -2.153 1.00 85.69 96 ASP A N 1
ATOM 751 C CA . ASP A 1 96 ? 5.236 10.381 -3.527 1.00 85.69 96 ASP A CA 1
ATOM 752 C C . ASP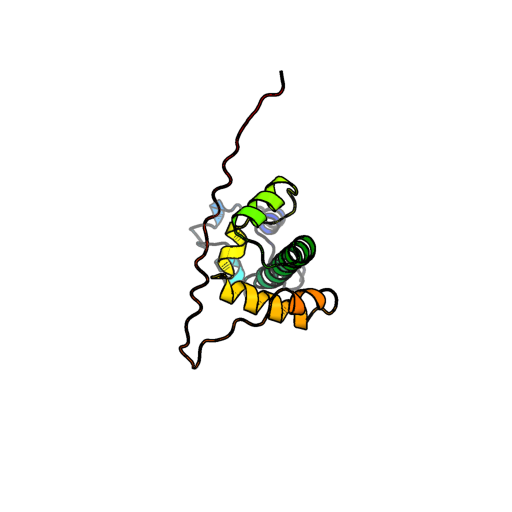 A 1 96 ? 5.524 9.260 -4.543 1.00 85.69 96 ASP A C 1
ATOM 754 O O . ASP A 1 96 ? 5.800 8.106 -4.205 1.00 85.69 96 ASP A O 1
ATOM 758 N N . LYS A 1 97 ? 5.400 9.585 -5.834 1.00 84.62 97 LYS A N 1
ATOM 759 C CA . LYS A 1 97 ? 5.586 8.613 -6.921 1.00 84.62 97 LYS A CA 1
ATOM 760 C C . LYS A 1 97 ? 6.964 7.944 -6.855 1.00 84.62 97 LYS A C 1
ATOM 762 O O . LYS A 1 97 ? 7.057 6.737 -7.058 1.00 84.62 97 LYS A O 1
ATOM 767 N N . ILE A 1 98 ? 8.011 8.711 -6.551 1.00 85.81 98 ILE A N 1
ATOM 768 C CA . ILE A 1 98 ? 9.383 8.203 -6.469 1.00 85.81 98 ILE A CA 1
ATOM 769 C C . ILE A 1 98 ? 9.525 7.250 -5.282 1.00 85.81 98 ILE A C 1
ATOM 771 O O . ILE A 1 98 ? 9.992 6.128 -5.467 1.00 85.81 98 ILE A O 1
ATOM 775 N N . ALA A 1 99 ? 9.040 7.626 -4.097 1.00 87.50 99 ALA A N 1
ATOM 776 C CA . ALA A 1 99 ? 9.070 6.761 -2.924 1.00 87.50 99 ALA A CA 1
ATOM 777 C C . ALA A 1 99 ? 8.281 5.457 -3.138 1.00 87.50 99 ALA A C 1
ATOM 779 O O . ALA A 1 99 ? 8.730 4.386 -2.720 1.00 87.50 99 ALA A O 1
ATOM 780 N N . LYS A 1 100 ? 7.142 5.517 -3.843 1.00 89.25 100 LYS A N 1
ATOM 781 C CA . LYS A 1 100 ? 6.372 4.331 -4.254 1.00 89.25 100 LYS A CA 1
ATOM 782 C C . LYS A 1 100 ? 7.178 3.424 -5.190 1.00 89.25 100 LYS A C 1
ATOM 784 O O . LYS A 1 100 ? 7.207 2.218 -4.965 1.00 89.25 100 LYS A O 1
ATOM 789 N N . ILE A 1 101 ? 7.864 3.982 -6.193 1.00 87.88 101 ILE A N 1
ATOM 790 C CA . ILE A 1 101 ? 8.720 3.217 -7.118 1.00 87.88 101 ILE A CA 1
ATOM 791 C C . ILE A 1 101 ? 9.888 2.563 -6.373 1.00 87.88 101 ILE A C 1
ATOM 793 O O . ILE A 1 101 ? 10.153 1.385 -6.589 1.00 87.88 101 ILE A O 1
ATOM 797 N N . VAL A 1 102 ? 10.568 3.289 -5.479 1.00 88.12 102 VAL A N 1
ATOM 798 C CA . VAL A 1 102 ? 11.689 2.748 -4.690 1.00 88.12 102 VAL A CA 1
ATOM 799 C C . VAL A 1 102 ? 11.235 1.560 -3.843 1.00 88.12 102 VAL A C 1
ATOM 801 O O . VAL A 1 102 ? 11.854 0.499 -3.896 1.00 88.12 102 VAL A O 1
ATOM 804 N N . ARG A 1 103 ? 10.119 1.703 -3.117 1.00 89.44 103 ARG A N 1
ATOM 805 C CA . ARG A 1 103 ? 9.549 0.620 -2.299 1.00 89.44 103 ARG A CA 1
ATOM 806 C C . ARG A 1 103 ? 9.099 -0.570 -3.143 1.00 89.44 103 ARG A C 1
ATOM 808 O O . ARG A 1 103 ? 9.384 -1.706 -2.786 1.00 89.44 103 ARG A O 1
ATOM 815 N N . LEU A 1 104 ? 8.448 -0.314 -4.278 1.00 89.62 104 LEU A N 1
ATOM 816 C CA . LEU A 1 104 ? 8.032 -1.365 -5.205 1.00 89.62 104 LEU A CA 1
ATOM 817 C C . LEU A 1 104 ? 9.237 -2.131 -5.762 1.00 89.62 104 LEU A C 1
ATOM 819 O O . LEU A 1 104 ? 9.195 -3.353 -5.841 1.00 89.62 104 LEU A O 1
ATOM 823 N N . ARG A 1 105 ? 10.326 -1.435 -6.110 1.00 87.75 105 ARG A N 1
ATOM 824 C CA . ARG A 1 105 ? 11.564 -2.071 -6.577 1.00 87.75 105 ARG A CA 1
ATOM 825 C C . ARG A 1 105 ? 12.199 -2.936 -5.492 1.00 87.75 105 ARG A C 1
ATOM 827 O O . ARG A 1 105 ? 12.566 -4.062 -5.800 1.00 87.75 105 ARG A O 1
ATOM 834 N N . ALA A 1 106 ? 12.287 -2.443 -4.254 1.00 88.25 106 ALA A N 1
ATOM 835 C CA . ALA A 1 106 ? 12.796 -3.226 -3.126 1.00 88.25 106 ALA A CA 1
ATOM 836 C C . ALA A 1 106 ? 11.985 -4.520 -2.935 1.00 88.25 106 ALA A C 1
ATOM 838 O O . ALA A 1 106 ? 12.552 -5.606 -2.912 1.00 88.25 106 ALA A O 1
ATOM 839 N N . PHE A 1 107 ? 10.655 -4.414 -2.953 1.00 88.75 107 PHE A N 1
ATOM 840 C CA . PHE A 1 107 ? 9.760 -5.569 -2.890 1.00 88.75 107 PHE A CA 1
ATOM 841 C C . PHE A 1 107 ? 9.970 -6.550 -4.058 1.00 88.75 107 PHE A C 1
ATOM 843 O O . PHE A 1 107 ? 10.073 -7.756 -3.861 1.00 88.75 107 PHE A O 1
ATOM 850 N N . CYS A 1 108 ? 10.106 -6.057 -5.291 1.00 88.50 108 CYS A N 1
ATOM 851 C CA . CYS A 1 108 ? 10.336 -6.925 -6.452 1.00 88.50 108 CYS A CA 1
ATOM 852 C C . CYS A 1 108 ? 11.712 -7.619 -6.427 1.00 88.50 108 CYS A C 1
ATOM 854 O O . CYS A 1 108 ? 11.868 -8.661 -7.059 1.00 88.50 108 CYS A O 1
ATOM 856 N N . MET A 1 109 ? 12.708 -7.071 -5.721 1.00 86.50 109 MET A N 1
ATOM 857 C CA . MET A 1 109 ? 14.003 -7.737 -5.524 1.00 86.50 109 MET A CA 1
ATOM 858 C C . MET A 1 109 ? 13.897 -8.926 -4.562 1.00 86.50 109 MET A C 1
ATOM 860 O O . MET A 1 109 ? 14.588 -9.923 -4.752 1.00 86.50 109 MET A O 1
ATOM 864 N N . GLU A 1 110 ? 13.015 -8.844 -3.566 1.00 86.62 110 GLU A N 1
ATOM 865 C CA . GLU A 1 110 ? 12.759 -9.922 -2.601 1.00 86.62 110 GLU A CA 1
ATOM 866 C C . GLU A 1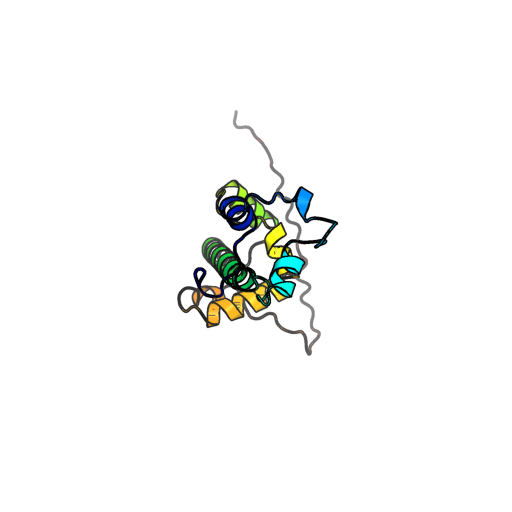 110 ? 11.819 -11.007 -3.159 1.00 86.62 110 GLU A C 1
ATOM 868 O O . GLU A 1 110 ? 11.825 -12.146 -2.690 1.00 86.62 110 GLU A O 1
ATOM 873 N N . HIS A 1 111 ? 11.055 -10.688 -4.210 1.00 85.75 111 HIS A N 1
ATOM 874 C CA . HIS A 1 111 ? 10.062 -11.575 -4.815 1.00 85.75 111 HIS A CA 1
ATOM 875 C C . HIS A 1 111 ? 10.327 -11.821 -6.314 1.00 85.75 111 HIS A C 1
ATOM 877 O O . HIS A 1 111 ? 9.843 -11.063 -7.161 1.00 85.75 111 HIS A O 1
ATOM 883 N N . PRO A 1 112 ? 10.999 -12.934 -6.684 1.00 83.56 112 PRO A N 1
ATOM 884 C CA . PRO A 1 112 ? 11.370 -13.245 -8.073 1.00 83.56 112 PRO A CA 1
ATOM 885 C C . PRO A 1 112 ? 10.206 -13.262 -9.077 1.00 83.56 112 PRO A C 1
ATOM 887 O O . PRO A 1 112 ? 10.405 -12.999 -10.266 1.00 83.56 112 PRO A O 1
ATOM 890 N N . GLN A 1 113 ? 8.984 -13.530 -8.604 1.00 84.38 113 GLN A N 1
ATOM 891 C CA . GLN A 1 113 ? 7.751 -13.519 -9.400 1.00 84.38 113 GLN A CA 1
ATOM 892 C C . GLN A 1 113 ? 7.413 -12.150 -10.019 1.00 84.38 113 GLN A C 1
ATOM 894 O O . GLN A 1 113 ? 6.695 -12.101 -11.012 1.00 84.38 113 GLN A O 1
ATOM 899 N N . PHE A 1 114 ? 7.954 -11.057 -9.470 1.00 83.69 114 PHE A N 1
ATOM 900 C CA . PHE A 1 114 ? 7.757 -9.687 -9.959 1.00 83.69 114 PHE A CA 1
ATOM 901 C C . PHE A 1 114 ? 9.018 -9.110 -10.619 1.00 83.69 114 PHE A C 1
ATOM 903 O O . PHE A 1 114 ? 9.143 -7.900 -10.802 1.00 83.69 114 PHE A O 1
ATOM 910 N N . SER A 1 115 ? 9.978 -9.957 -10.997 1.00 80.50 115 SER A N 1
ATOM 911 C CA . SER A 1 115 ? 11.229 -9.528 -11.642 1.00 80.50 115 SER A CA 1
ATOM 912 C C . SER A 1 115 ? 11.007 -8.734 -12.938 1.00 80.50 115 SER A C 1
ATOM 914 O O . SER A 1 115 ? 11.750 -7.796 -13.225 1.00 80.50 115 SER A O 1
ATOM 916 N N . ASN A 1 116 ? 9.942 -9.035 -13.685 1.00 81.75 116 ASN A N 1
ATOM 917 C CA . ASN A 1 116 ? 9.516 -8.280 -14.866 1.00 81.75 116 ASN A CA 1
ATOM 918 C C . ASN A 1 116 ? 9.156 -6.815 -14.548 1.00 81.75 116 ASN A C 1
ATOM 920 O O . ASN A 1 116 ? 9.405 -5.931 -15.365 1.00 81.75 116 ASN A O 1
ATOM 924 N N . VAL A 1 117 ? 8.642 -6.526 -13.350 1.00 83.25 117 VAL A N 1
ATOM 925 C CA . VAL A 1 117 ? 8.287 -5.165 -12.918 1.00 83.25 117 VAL A CA 1
ATOM 926 C C . VAL A 1 117 ? 9.520 -4.268 -12.795 1.00 83.25 117 VAL A C 1
ATOM 928 O O . VAL A 1 117 ? 9.440 -3.071 -13.074 1.00 83.25 117 VAL A O 1
ATOM 931 N N . LEU A 1 118 ? 10.688 -4.832 -12.463 1.00 81.19 118 LEU A N 1
ATOM 932 C CA . LEU A 1 118 ? 11.946 -4.078 -12.402 1.00 81.19 118 LEU A CA 1
ATOM 933 C C . LEU A 1 118 ? 12.367 -3.517 -13.767 1.00 81.19 118 LEU A C 1
ATOM 935 O O . LEU A 1 118 ? 13.038 -2.483 -13.803 1.00 81.19 118 LEU A O 1
ATOM 939 N N . ALA A 1 119 ? 11.967 -4.175 -14.860 1.00 80.44 119 ALA A N 1
ATOM 940 C CA . ALA A 1 119 ? 12.200 -3.709 -16.225 1.00 80.44 119 ALA A CA 1
ATOM 941 C C . ALA A 1 119 ? 11.189 -2.631 -16.655 1.00 80.44 119 ALA A C 1
ATOM 943 O O . ALA A 1 119 ? 11.542 -1.727 -17.407 1.00 80.44 119 ALA A O 1
ATOM 944 N N . LEU A 1 120 ? 9.951 -2.699 -16.152 1.00 76.88 120 LEU A N 1
ATOM 945 C CA . LEU A 1 120 ? 8.872 -1.749 -16.466 1.00 76.88 120 LEU A CA 1
ATOM 946 C C . LEU A 1 120 ? 8.976 -0.436 -15.674 1.00 76.88 120 LEU A C 1
ATOM 948 O O . LEU A 1 120 ? 8.516 0.613 -16.123 1.00 76.88 120 LEU A O 1
ATOM 952 N N . CYS A 1 121 ? 9.588 -0.488 -14.493 1.00 73.44 121 CYS A N 1
ATOM 953 C CA . CYS A 1 121 ? 9.816 0.658 -13.621 1.00 73.44 121 CYS A CA 1
ATOM 954 C C . CYS A 1 121 ? 11.325 0.908 -13.498 1.00 73.44 121 CYS A C 1
ATOM 956 O O . CYS A 1 121 ? 11.930 0.423 -12.531 1.00 73.44 121 CYS A O 1
ATOM 958 N N . PRO A 1 122 ? 11.954 1.641 -14.442 1.00 65.38 122 PRO A N 1
ATOM 959 C CA . PRO A 1 122 ? 13.376 1.951 -14.356 1.00 65.38 122 PRO A CA 1
ATOM 960 C C . PRO A 1 122 ? 13.685 2.663 -13.037 1.00 65.38 122 PRO A C 1
ATOM 962 O O . PRO A 1 122 ? 12.822 3.322 -12.448 1.00 65.38 122 PRO A O 1
ATOM 965 N N . ALA A 1 123 ? 14.911 2.478 -12.540 1.00 64.44 123 ALA A N 1
ATOM 966 C CA . ALA A 1 123 ? 15.342 3.130 -11.311 1.00 64.44 123 ALA A CA 1
ATOM 967 C C . ALA A 1 123 ? 15.096 4.642 -11.437 1.00 64.44 123 ALA A C 1
ATOM 969 O O . ALA A 1 123 ? 15.415 5.210 -12.486 1.00 64.44 123 ALA A O 1
ATOM 970 N N . PRO A 1 124 ? 14.510 5.293 -10.416 1.00 59.06 124 PRO A N 1
ATOM 971 C CA . PRO A 1 124 ? 14.401 6.738 -10.436 1.00 59.06 124 PRO A CA 1
ATOM 972 C C . PRO A 1 124 ? 15.825 7.276 -10.523 1.00 59.06 124 PRO A C 1
ATOM 974 O O . PRO A 1 124 ? 16.656 6.974 -9.669 1.00 59.06 124 PRO A O 1
ATOM 977 N N . VAL A 1 125 ? 16.123 7.989 -11.606 1.00 51.56 125 VAL A N 1
ATOM 978 C CA . VAL A 1 125 ? 17.415 8.640 -11.776 1.00 51.56 125 VAL A CA 1
ATOM 979 C C . VAL A 1 125 ? 17.468 9.713 -10.698 1.00 51.56 125 VAL A C 1
ATOM 981 O O . VAL A 1 125 ? 16.795 10.738 -10.804 1.00 51.56 125 VAL A O 1
ATOM 984 N N . THR A 1 126 ? 18.183 9.443 -9.607 1.00 45.94 126 THR A N 1
ATOM 985 C CA . THR A 1 126 ? 18.513 10.476 -8.632 1.00 45.94 126 THR A CA 1
ATOM 986 C C . THR A 1 126 ? 19.368 11.478 -9.388 1.00 45.94 126 THR A C 1
ATOM 988 O O . THR A 1 126 ? 20.446 11.141 -9.872 1.00 45.94 126 THR A O 1
ATOM 991 N N . ALA A 1 127 ? 18.820 12.668 -9.605 1.00 44.66 127 ALA A N 1
ATOM 992 C CA . ALA A 1 127 ? 19.491 13.729 -10.326 1.00 44.66 127 ALA A CA 1
ATOM 993 C C . ALA A 1 127 ? 20.693 14.216 -9.508 1.00 44.66 127 ALA A C 1
ATOM 995 O O . ALA A 1 127 ? 20.586 15.150 -8.722 1.00 44.66 127 ALA A O 1
ATOM 996 N N . GLU A 1 128 ? 21.842 13.588 -9.722 1.00 44.62 128 GLU A N 1
ATOM 997 C CA . GLU A 1 128 ? 23.144 14.182 -9.455 1.00 44.62 128 GLU A CA 1
ATOM 998 C C . GLU A 1 128 ? 23.873 14.265 -10.805 1.00 44.62 128 GLU A C 1
ATOM 1000 O O . GLU A 1 128 ? 24.417 13.288 -11.308 1.00 44.62 128 GLU A O 1
ATOM 1005 N N . ASN A 1 129 ? 23.811 15.466 -11.394 1.00 42.97 129 ASN A N 1
ATOM 1006 C CA . ASN A 1 129 ? 24.533 15.968 -12.573 1.00 42.97 129 ASN A CA 1
ATOM 1007 C C . ASN A 1 129 ? 24.168 15.409 -13.962 1.00 42.97 129 ASN A C 1
ATOM 1009 O O . ASN A 1 129 ? 24.803 14.490 -14.471 1.00 42.97 129 ASN A O 1
ATOM 1013 N N . SER A 1 130 ? 23.314 16.130 -14.696 1.00 36.22 130 SER A N 1
ATOM 1014 C CA . SER A 1 130 ? 23.770 17.133 -15.685 1.00 36.22 130 SER A CA 1
ATOM 1015 C C . SER A 1 130 ? 22.584 17.705 -16.465 1.00 36.22 130 SER A C 1
ATOM 1017 O O . SER A 1 130 ? 21.772 16.977 -17.029 1.00 36.22 130 SER A O 1
ATOM 1019 N N . ASP A 1 131 ? 22.517 19.030 -16.488 1.00 49.97 131 ASP A N 1
ATOM 1020 C CA . ASP A 1 131 ? 21.693 19.841 -17.376 1.00 49.97 131 ASP A CA 1
ATOM 1021 C C . ASP A 1 131 ? 22.025 19.547 -18.850 1.00 49.97 131 ASP A C 1
ATOM 1023 O O . ASP A 1 131 ? 23.108 19.897 -19.307 1.00 49.97 131 ASP A O 1
ATOM 1027 N N . VAL A 1 132 ? 21.104 18.901 -19.577 1.00 39.94 132 VAL A N 1
ATOM 1028 C CA . VAL A 1 132 ? 20.733 19.279 -20.952 1.00 39.94 132 VAL A CA 1
ATOM 1029 C C . VAL A 1 132 ? 19.261 18.911 -21.153 1.00 39.94 132 VAL A C 1
ATOM 1031 O O . VAL A 1 132 ? 18.844 17.777 -20.917 1.00 39.94 132 VAL A O 1
ATOM 1034 N N . GLY A 1 133 ? 18.465 19.900 -21.551 1.00 43.75 133 GLY A N 1
ATOM 1035 C CA . GLY A 1 133 ? 17.009 19.856 -21.591 1.00 43.75 133 GLY A CA 1
ATOM 1036 C C . GLY A 1 133 ? 16.380 18.655 -22.304 1.00 43.75 133 GLY A C 1
ATOM 1037 O O . GLY A 1 133 ? 16.561 18.431 -23.495 1.00 43.75 133 GLY A O 1
ATOM 1038 N N . ALA A 1 134 ? 15.501 17.980 -21.573 1.00 37.50 134 ALA A N 1
ATOM 1039 C CA . ALA A 1 134 ? 14.305 17.355 -22.114 1.00 37.50 134 ALA A CA 1
ATOM 1040 C C . ALA A 1 134 ? 13.201 17.546 -21.074 1.00 37.50 134 ALA A C 1
ATOM 1042 O O . ALA A 1 134 ? 12.922 16.677 -20.247 1.00 37.50 134 ALA A O 1
ATOM 1043 N N . ALA A 1 135 ? 12.602 18.737 -21.082 1.00 40.34 135 ALA A N 1
ATOM 1044 C CA . ALA A 1 135 ? 11.310 18.947 -20.458 1.00 40.34 135 ALA A CA 1
ATOM 1045 C C . ALA A 1 135 ? 10.302 18.056 -21.191 1.00 40.34 135 ALA A C 1
ATOM 1047 O O . ALA A 1 135 ? 9.714 18.461 -22.191 1.00 40.34 135 ALA A O 1
ATOM 1048 N N . VAL A 1 136 ? 10.117 16.823 -20.719 1.00 39.88 136 VAL A N 1
ATOM 1049 C CA . VAL A 1 136 ? 8.934 16.049 -21.085 1.00 39.88 136 VAL A CA 1
ATOM 1050 C C . VAL A 1 136 ? 7.813 16.629 -20.241 1.00 39.88 136 VAL A C 1
ATOM 1052 O O . VAL A 1 136 ? 7.552 16.196 -19.118 1.00 39.88 136 VAL A O 1
ATOM 1055 N N . ALA A 1 137 ? 7.242 17.715 -20.762 1.00 37.44 137 ALA A N 1
ATOM 1056 C CA . ALA A 1 137 ? 5.985 18.251 -20.296 1.00 37.44 137 ALA A CA 1
ATOM 1057 C C . ALA A 1 137 ? 5.017 17.075 -20.140 1.00 37.44 137 ALA A C 1
ATOM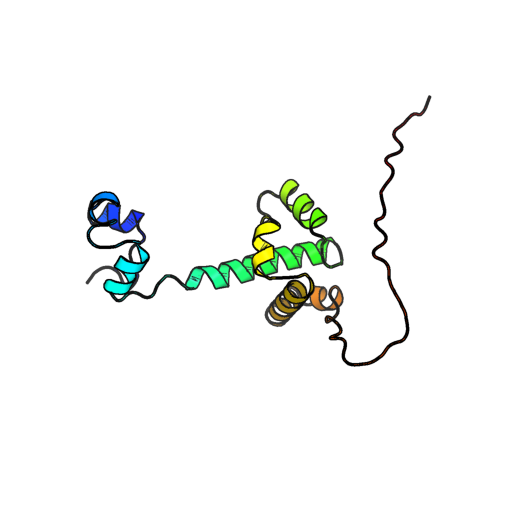 1059 O O . ALA A 1 137 ? 4.838 16.271 -21.056 1.00 37.44 137 ALA A O 1
ATOM 1060 N N . LEU A 1 138 ? 4.447 16.947 -18.945 1.00 46.59 138 LEU A N 1
ATOM 1061 C CA . LEU A 1 138 ? 3.256 16.145 -18.731 1.00 46.59 138 LEU A CA 1
ATOM 1062 C C . LEU A 1 138 ? 2.167 16.789 -19.591 1.00 46.59 138 LEU A C 1
ATOM 1064 O O . LEU A 1 138 ? 1.506 17.726 -19.157 1.00 46.59 138 LEU A O 1
ATOM 1068 N N . GLU A 1 139 ? 2.059 16.359 -20.847 1.00 37.25 139 GLU A N 1
ATOM 1069 C CA . GLU A 1 139 ? 0.934 16.726 -21.688 1.00 37.25 139 GLU A CA 1
ATOM 1070 C C . GLU A 1 139 ? -0.306 16.087 -21.065 1.00 37.25 139 GLU A C 1
ATOM 1072 O O . GLU A 1 139 ? -0.544 14.881 -21.174 1.00 37.25 139 GLU A O 1
ATOM 1077 N N . ASP A 1 140 ? -1.077 16.916 -20.362 1.00 42.12 140 ASP A N 1
ATOM 1078 C CA . ASP A 1 140 ? -2.477 16.670 -20.056 1.00 42.12 140 ASP A CA 1
ATOM 1079 C C . ASP A 1 140 ? -3.222 16.494 -21.386 1.00 42.12 140 ASP A C 1
ATOM 1081 O O . ASP A 1 140 ? -3.758 17.433 -21.976 1.00 42.12 140 ASP A O 1
ATOM 1085 N N . GLY A 1 141 ? -3.223 15.263 -21.891 1.00 36.97 141 GLY A N 1
ATOM 1086 C CA . GLY A 1 141 ? -4.047 14.848 -23.013 1.00 36.97 141 GLY A CA 1
ATOM 1087 C C . GLY A 1 141 ? -5.507 14.807 -22.581 1.00 36.97 141 GLY A C 1
ATOM 1088 O O . GLY A 1 141 ? -6.015 13.766 -22.165 1.00 36.97 141 GLY A O 1
ATOM 1089 N N . TYR A 1 142 ? -6.196 15.943 -22.674 1.00 43.31 142 TYR A N 1
ATOM 1090 C CA . TYR A 1 142 ? -7.652 15.991 -22.628 1.00 43.31 142 TYR A CA 1
ATOM 1091 C C . TYR A 1 142 ? -8.201 15.211 -23.829 1.00 43.31 142 TYR A C 1
ATOM 1093 O O . TYR A 1 142 ? -8.134 15.658 -24.973 1.00 43.31 142 TYR A O 1
ATOM 1101 N N . VAL A 1 143 ? -8.750 14.023 -23.579 1.00 45.19 143 VAL A N 1
ATOM 1102 C CA . VAL A 1 143 ? -9.509 13.273 -24.584 1.00 45.19 143 VAL A CA 1
ATOM 1103 C C . VAL A 1 143 ? -10.836 13.999 -24.801 1.00 45.19 143 VAL A C 1
ATOM 1105 O O . VAL A 1 143 ? -11.751 13.901 -23.982 1.00 45.19 143 VAL A O 1
ATOM 1108 N N . TYR A 1 144 ? -10.953 14.735 -25.906 1.00 41.47 144 TYR A N 1
ATOM 1109 C CA . TYR A 1 144 ? -12.243 15.221 -26.387 1.00 41.47 144 TYR A CA 1
ATOM 1110 C C . TYR A 1 144 ? -13.098 14.018 -26.799 1.00 41.47 144 TYR A C 1
ATOM 1112 O O . TYR A 1 144 ? -12.882 13.403 -27.841 1.00 41.47 144 TYR A O 1
ATOM 1120 N N . LEU A 1 145 ? -14.090 13.679 -25.976 1.00 44.28 145 LEU A N 1
ATOM 1121 C CA . LEU A 1 145 ? -15.191 12.811 -26.378 1.00 44.28 145 LEU A CA 1
ATOM 1122 C C . LEU A 1 145 ? -16.045 13.552 -27.417 1.00 44.28 145 LEU A C 1
ATOM 1124 O O . LEU A 1 145 ? -16.988 14.260 -27.068 1.00 44.28 145 LEU A O 1
ATOM 1128 N N . ALA A 1 146 ? -15.725 13.384 -28.700 1.00 40.00 146 ALA A N 1
ATOM 1129 C CA . ALA A 1 146 ? -16.652 13.697 -29.780 1.00 40.00 146 ALA A CA 1
ATOM 1130 C C . ALA A 1 146 ? -17.660 12.542 -29.910 1.00 40.00 146 ALA A C 1
ATOM 1132 O O . ALA A 1 146 ? -17.418 11.518 -30.546 1.00 40.00 146 ALA A O 1
ATOM 1133 N N . LEU A 1 147 ? -18.790 12.709 -29.227 1.00 38.06 147 LEU A N 1
ATOM 1134 C CA . LEU A 1 147 ? -20.006 11.920 -29.384 1.00 38.06 147 LEU A CA 1
ATOM 1135 C C . LEU A 1 147 ? -20.634 12.159 -30.767 1.00 38.06 147 LEU A C 1
ATOM 1137 O O . LEU A 1 147 ? -21.000 13.291 -31.054 1.00 38.06 147 LEU A O 1
ATOM 1141 N N . MET A 1 148 ? -20.888 11.057 -31.491 1.00 34.12 148 MET A N 1
ATOM 1142 C CA . MET A 1 148 ? -22.019 10.817 -32.418 1.00 34.12 148 MET A CA 1
ATOM 1143 C C . MET A 1 148 ? -22.146 11.730 -33.666 1.00 34.12 148 MET A C 1
ATOM 1145 O O . MET A 1 148 ? -21.826 12.903 -33.645 1.00 34.12 148 MET A O 1
ATOM 1149 N N . LYS A 1 149 ? -22.660 11.288 -34.820 1.00 35.47 149 LYS A N 1
ATOM 1150 C CA . LYS A 1 149 ? -23.714 10.300 -35.098 1.00 35.47 149 LYS A CA 1
ATOM 1151 C C . LYS A 1 149 ? -23.602 9.878 -36.573 1.00 35.47 149 LYS A C 1
ATOM 1153 O O . LYS A 1 149 ? -23.402 10.731 -37.431 1.00 35.47 149 LYS A O 1
ATOM 1158 N N . VAL A 1 150 ? -23.759 8.587 -36.853 1.00 43.19 150 VAL A N 1
ATOM 1159 C CA . VAL A 1 150 ? -24.027 8.071 -38.203 1.00 43.19 150 VAL A CA 1
ATOM 1160 C C . VAL A 1 150 ? -25.519 8.277 -38.479 1.00 43.19 150 VAL A C 1
ATOM 1162 O O . VAL A 1 150 ? -26.335 7.846 -37.661 1.00 43.19 150 VAL A O 1
ATOM 1165 N N . CYS A 1 151 ? -25.850 8.930 -39.592 1.00 50.84 151 CYS A N 1
ATOM 1166 C CA . CYS A 1 151 ? -27.158 8.889 -40.247 1.00 50.84 151 CYS A CA 1
ATOM 1167 C C . CYS A 1 151 ? -26.925 8.636 -41.735 1.00 50.84 151 CYS A C 1
ATOM 1169 O O . CYS A 1 151 ? -26.004 9.285 -42.282 1.00 50.84 151 CYS A O 1
#

pLDDT: mean 72.15, std 18.08, range [34.12, 91.88]

Organism: NCBI:txid410659

Radius of gyration: 23.67 Å; chains: 1; bounding box: 52×40×75 Å

Sequence (151 aa):
AENGGQPLGRSAFLKATGIKEVDWRGRYWARWNDAVSEAGFAPNELNAAHESDHLLSKLADLVIDLGRFPTASEMQLKRRADATFPSQKVYDRFGDKIAKIVRLRAFCMEHPQFSNVLALCPAPVTAENSDVGAAVALEDGYVYLALMKVC

Foldseek 3Di:
DPDPLADQDQVRCCVVPVQHCVNCCPPPDVDVVVVCVVVVHDDPPPVPVVVLLVLLVLQLVLCVVVLARDDLVSLVVVCVVDVVRDHSVVCCVCPDPLSSLVSSCVSCVVPVVSVSSCVSRDRPPPDDDDDDDDPPDPPPPDPPPPDDDDD

Secondary structure (DSSP, 8-state):
--STT-PPPHHHHHHHH---HHHHBTTTBSSHHHHHHHTTPPP--HHHHHHHHHHHHHHHHHHHHHTSPPPHHHHHHHHHH-TTSPPHHHHGGG-SHHHHHHHHHHHHHH-GGGHHHHHHSPPP----S----------------------